Protein AF-M1B6L4-F1 (afdb_monomer_lite)

Organism: Solanum tuberosum (NCBI:txid4113)

pLDDT: mean 75.66, std 20.46, range [29.23, 96.0]

Foldseek 3Di:
DDDDDDDDDDDPDDDPPPPPDDPQPWDKQAFKKKKKWDWDDLVCLQVVLVQVCVVCVVVVNNVVPPDDSVNVCCQAPPCDDPPPLQGKIKIWIKMASDYDDQPPDPVPVHDHMDMDMDTDPDIDIDRCFVSQQDPPDRIGGPHMDIGYDPPPVPPVDPD

Sequence (159 aa):
MAPATEQPTPSETITTHASSESNNDNVIITGKIYTRVRLATKADLSHIYQLFYQIHEYHSYTHLYKATESSLANLLFKENPLPLFYGPSVLLLEVSPTPFNEPKNTTNEGFKPVLTTFDLKFPVVEGEVEEFRSKYDDAYIAGYALFYACFINDNPGFT

Radius of gyration: 21.47 Å; chains: 1; bounding box: 55×36×83 Å

InterPro domains:
  IPR051016 Diverse Substrate Acetyltransferase [PTHR10545] (35-151)

Structure (mmCIF, N/CA/C/O backbone):
data_AF-M1B6L4-F1
#
_entry.id   AF-M1B6L4-F1
#
loop_
_atom_site.group_PDB
_atom_site.id
_atom_site.type_symbol
_atom_site.label_atom_id
_atom_site.label_alt_id
_atom_site.label_comp_id
_atom_site.label_asym_id
_atom_site.label_entity_id
_atom_site.label_seq_id
_atom_site.pdbx_PDB_ins_code
_atom_site.Cartn_x
_atom_site.Cartn_y
_atom_site.Cartn_z
_atom_site.occupancy
_atom_site.B_iso_or_equiv
_atom_site.auth_seq_id
_atom_site.auth_comp_id
_atom_site.auth_asym_id
_atom_site.auth_atom_id
_atom_site.pdbx_PDB_model_num
ATOM 1 N N . MET A 1 1 ? -32.486 -22.844 47.705 1.00 45.72 1 MET A N 1
ATOM 2 C CA . MET A 1 1 ? -32.554 -22.425 46.289 1.00 45.72 1 MET A CA 1
ATOM 3 C C . MET A 1 1 ? -31.773 -21.130 46.176 1.00 45.72 1 MET A C 1
ATOM 5 O O . MET A 1 1 ? -32.158 -20.161 46.812 1.00 45.72 1 MET A O 1
ATOM 9 N N . ALA A 1 2 ? -30.611 -21.175 45.525 1.00 41.34 2 ALA A N 1
ATOM 10 C CA . ALA A 1 2 ? -29.704 -20.036 45.391 1.00 41.34 2 ALA A CA 1
ATOM 11 C C . ALA A 1 2 ? -30.216 -19.044 44.324 1.00 41.34 2 ALA A C 1
ATOM 13 O O . ALA A 1 2 ? -30.873 -19.492 43.381 1.00 41.34 2 ALA A O 1
ATOM 14 N N . PRO A 1 3 ? -29.931 -17.735 44.443 1.00 39.41 3 PRO A N 1
ATOM 15 C CA . PRO A 1 3 ? -30.223 -16.774 43.389 1.00 39.41 3 PRO A CA 1
ATOM 16 C C . PRO A 1 3 ? -29.196 -16.889 42.254 1.00 39.41 3 PRO A C 1
ATOM 18 O O . PRO A 1 3 ? -28.008 -17.101 42.497 1.00 39.41 3 PRO A O 1
ATOM 21 N N . ALA A 1 4 ? -29.673 -16.763 41.016 1.00 40.78 4 ALA A N 1
ATOM 22 C CA . ALA A 1 4 ? -28.844 -16.726 39.820 1.00 40.78 4 ALA A CA 1
ATOM 23 C C . ALA A 1 4 ? -28.038 -15.418 39.777 1.00 40.78 4 ALA A C 1
ATOM 25 O O . ALA A 1 4 ? -28.601 -14.329 39.857 1.00 40.78 4 ALA A O 1
ATOM 26 N N . THR A 1 5 ? -26.720 -15.534 39.655 1.00 38.00 5 THR A N 1
ATOM 27 C CA . THR A 1 5 ? -25.808 -14.431 39.343 1.00 38.00 5 THR A CA 1
ATOM 28 C C . THR A 1 5 ? -25.962 -14.036 37.876 1.00 38.00 5 THR A C 1
ATOM 30 O O . THR A 1 5 ? -25.620 -14.821 36.991 1.00 38.00 5 THR A O 1
ATOM 33 N N . GLU A 1 6 ? -26.464 -12.827 37.619 1.00 42.97 6 GLU A N 1
ATOM 34 C CA . GLU A 1 6 ? -26.360 -12.174 36.313 1.00 42.97 6 GLU A CA 1
ATOM 35 C C . GLU A 1 6 ? -24.883 -11.926 35.980 1.00 42.97 6 GLU A C 1
ATOM 37 O O . GLU A 1 6 ? -24.127 -11.353 36.766 1.00 42.97 6 GLU A O 1
ATOM 42 N N . GLN A 1 7 ? -24.469 -12.403 34.810 1.00 33.50 7 GLN A N 1
ATOM 43 C CA . GLN A 1 7 ? -23.130 -12.217 34.267 1.00 33.50 7 GLN A CA 1
ATOM 44 C C . GLN A 1 7 ? -23.048 -10.832 33.605 1.00 33.50 7 GLN A C 1
ATOM 46 O O . GLN A 1 7 ? -23.895 -10.530 32.762 1.00 33.50 7 GLN A O 1
ATOM 51 N N . PRO A 1 8 ? -22.058 -9.982 33.931 1.00 37.16 8 PRO A N 1
ATOM 52 C CA . PRO A 1 8 ? -21.917 -8.697 33.266 1.00 37.16 8 PRO A CA 1
ATOM 53 C C . PRO A 1 8 ? -21.405 -8.901 31.835 1.00 37.16 8 PRO A C 1
ATOM 55 O O . PRO A 1 8 ? -20.360 -9.513 31.608 1.00 37.16 8 PRO A O 1
ATOM 58 N N . THR A 1 9 ? -22.151 -8.380 30.864 1.00 34.97 9 THR A N 1
ATOM 59 C CA . THR A 1 9 ? -21.722 -8.236 29.469 1.00 34.97 9 THR A CA 1
ATOM 60 C C . THR A 1 9 ? -20.555 -7.243 29.409 1.00 34.97 9 THR A C 1
ATOM 62 O O . THR A 1 9 ? -20.716 -6.120 29.895 1.00 34.97 9 THR A O 1
ATOM 65 N N . PRO A 1 10 ? -19.390 -7.583 28.825 1.00 35.16 10 PRO A N 1
ATOM 66 C CA . PRO A 1 10 ? -18.332 -6.605 28.627 1.00 35.16 10 PRO A CA 1
ATOM 67 C C . PRO A 1 10 ? -18.776 -5.611 27.554 1.00 35.16 10 PRO A C 1
ATOM 69 O O . PRO A 1 10 ? -18.991 -5.971 26.399 1.00 35.16 10 PRO A O 1
ATOM 72 N N . SER A 1 11 ? -18.946 -4.356 27.956 1.00 35.09 11 SER A N 1
ATOM 73 C CA . SER A 1 11 ? -19.068 -3.228 27.041 1.00 35.09 11 SER A CA 1
ATOM 74 C C . SER A 1 11 ? -17.654 -2.888 26.564 1.00 35.09 11 SER A C 1
ATOM 76 O O . SER A 1 11 ? -16.846 -2.400 27.353 1.00 35.09 11 SER A O 1
ATOM 78 N N . GLU A 1 12 ? -17.320 -3.193 25.309 1.00 39.66 12 GLU A N 1
ATOM 79 C CA . GLU A 1 12 ? -16.027 -2.826 24.717 1.00 39.66 12 GLU A CA 1
ATOM 80 C C . GLU A 1 12 ? -16.011 -1.322 24.413 1.00 39.66 12 GLU A C 1
ATOM 82 O O . GLU A 1 12 ? -16.377 -0.859 23.334 1.00 39.66 12 GLU A O 1
ATOM 87 N N . THR A 1 13 ? -15.623 -0.539 25.416 1.00 29.23 13 THR A N 1
ATOM 88 C CA . THR A 1 13 ? -15.246 0.863 25.246 1.00 29.23 13 THR A CA 1
ATOM 89 C C . THR A 1 13 ? -13.863 0.908 24.600 1.00 29.23 13 THR A C 1
ATOM 91 O O . THR A 1 13 ? -12.889 0.431 25.180 1.00 29.23 13 THR A O 1
ATOM 94 N N . ILE A 1 14 ? -13.775 1.478 23.397 1.00 43.56 14 ILE A N 1
ATOM 95 C CA . ILE A 1 14 ? -12.506 1.782 22.726 1.00 43.56 14 ILE A CA 1
ATOM 96 C C . ILE A 1 14 ? -11.818 2.887 23.529 1.00 43.56 14 ILE A C 1
ATOM 98 O O . ILE A 1 14 ? -12.318 4.013 23.578 1.00 43.56 14 ILE A O 1
ATOM 102 N N . THR A 1 15 ? -10.677 2.579 24.144 1.00 36.47 15 THR A N 1
ATOM 103 C CA . THR A 1 15 ? -9.856 3.587 24.816 1.00 36.47 15 THR A CA 1
ATOM 104 C C . THR A 1 15 ? -8.584 3.829 24.022 1.00 36.47 15 THR A C 1
ATOM 106 O O . THR A 1 15 ? -7.649 3.033 24.065 1.00 36.47 15 THR A O 1
ATOM 109 N N . THR A 1 16 ? -8.525 4.963 23.325 1.00 40.25 16 THR A N 1
ATOM 110 C CA . THR A 1 16 ? -7.262 5.533 22.851 1.00 40.25 16 THR A CA 1
ATOM 111 C C . THR A 1 16 ? -6.524 6.089 24.066 1.00 40.25 16 THR A C 1
ATOM 113 O O . THR A 1 16 ? -6.715 7.241 24.451 1.00 40.25 16 THR A O 1
ATOM 116 N N . HIS A 1 17 ? -5.706 5.268 24.724 1.00 38.03 17 HIS A N 1
ATOM 117 C CA . HIS A 1 17 ? -4.750 5.780 25.699 1.00 38.03 17 HIS A CA 1
ATOM 118 C C . HIS A 1 17 ? -3.553 6.356 24.942 1.00 38.03 17 HIS A C 1
ATOM 120 O O . HIS A 1 17 ? -2.547 5.685 24.746 1.00 38.03 17 HIS A O 1
ATOM 126 N N . ALA A 1 18 ? -3.652 7.624 24.543 1.00 41.97 18 ALA A N 1
ATOM 127 C CA . ALA A 1 18 ? -2.462 8.447 24.362 1.00 41.97 18 ALA A CA 1
ATOM 128 C C . ALA A 1 18 ? -1.920 8.771 25.765 1.00 41.97 18 ALA A C 1
ATOM 130 O O . ALA A 1 18 ? -2.153 9.84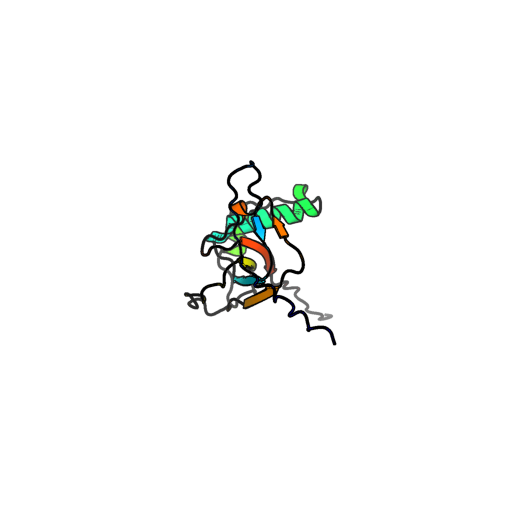5 26.316 1.00 41.97 18 ALA A O 1
ATOM 131 N N . SER A 1 19 ? -1.304 7.782 26.414 1.00 32.56 19 SER A N 1
ATOM 132 C CA . SER A 1 19 ? -0.597 7.984 27.674 1.00 32.56 19 SER A CA 1
ATOM 133 C C . SER A 1 19 ? 0.723 8.679 27.370 1.00 32.56 19 SER A C 1
ATOM 135 O O . SER A 1 19 ? 1.699 8.049 26.972 1.00 32.56 19 SER A O 1
ATOM 137 N N . SER A 1 20 ? 0.730 9.995 27.556 1.00 40.94 20 SER A N 1
ATOM 138 C CA . SER A 1 20 ? 1.936 10.804 27.661 1.00 40.94 20 SER A CA 1
ATOM 139 C C . SER A 1 20 ? 2.715 10.368 28.903 1.00 40.94 20 SER A C 1
ATOM 141 O O . SER A 1 20 ? 2.404 10.848 29.986 1.00 40.94 20 SER A O 1
ATOM 143 N N . GLU A 1 21 ? 3.638 9.413 28.757 1.00 38.97 21 GLU A N 1
ATOM 144 C CA . GLU A 1 21 ? 4.828 9.191 29.606 1.00 38.97 21 GLU A CA 1
ATOM 145 C C . GLU A 1 21 ? 5.506 7.850 29.248 1.00 38.97 21 GLU A C 1
ATOM 147 O O . GLU A 1 21 ? 5.367 6.841 29.930 1.00 38.97 21 GLU A O 1
ATOM 152 N N . SER A 1 22 ? 6.225 7.823 28.124 1.00 36.62 22 SER A N 1
ATOM 153 C CA . SER A 1 22 ? 7.494 7.103 27.882 1.00 36.62 22 SER A CA 1
ATOM 154 C C . SER A 1 22 ? 7.805 7.199 26.383 1.00 36.62 22 SER A C 1
ATOM 156 O O . SER A 1 22 ? 6.894 7.132 25.571 1.00 36.62 22 SER A O 1
ATOM 158 N N . ASN A 1 23 ? 9.070 7.415 26.013 1.00 39.81 23 ASN A N 1
ATOM 159 C CA . ASN A 1 23 ? 9.534 7.739 24.650 1.00 39.81 23 ASN A CA 1
ATOM 160 C C . ASN A 1 23 ? 9.425 6.586 23.622 1.00 39.81 23 ASN A C 1
ATOM 162 O O . ASN A 1 23 ? 10.336 6.398 22.824 1.00 39.81 23 ASN A O 1
ATOM 166 N N . ASN A 1 24 ? 8.344 5.811 23.638 1.00 46.59 24 ASN A N 1
ATOM 167 C CA . ASN A 1 24 ? 8.034 4.809 22.627 1.00 46.59 24 ASN A CA 1
ATOM 168 C C . ASN A 1 24 ? 6.590 5.052 22.174 1.00 46.59 24 ASN A C 1
ATOM 170 O O . ASN A 1 24 ? 5.660 4.543 22.803 1.00 46.59 24 ASN A O 1
ATOM 174 N N . ASP A 1 25 ? 6.409 5.844 21.113 1.00 58.44 25 ASP A N 1
ATOM 175 C CA . ASP A 1 25 ? 5.113 6.148 20.483 1.00 58.44 25 ASP A CA 1
ATOM 176 C C . ASP A 1 25 ? 4.562 4.921 19.733 1.00 58.44 25 ASP A C 1
ATOM 178 O O . ASP A 1 25 ? 4.278 4.946 18.538 1.00 58.44 25 ASP A O 1
ATOM 182 N N . ASN A 1 26 ? 4.440 3.800 20.438 1.00 64.06 26 ASN A N 1
ATOM 183 C CA . ASN A 1 26 ? 3.884 2.582 19.886 1.00 64.06 26 ASN A CA 1
ATOM 184 C C . ASN A 1 26 ? 2.369 2.754 19.783 1.00 64.06 26 ASN A C 1
ATOM 186 O O . ASN A 1 26 ? 1.675 2.853 20.800 1.00 64.06 26 ASN A O 1
ATOM 190 N N . VAL A 1 27 ? 1.837 2.736 18.564 1.00 68.75 27 VAL A N 1
ATOM 191 C CA . VAL A 1 27 ? 0.387 2.684 18.371 1.00 68.75 27 VAL A CA 1
ATOM 192 C C . VAL A 1 27 ? -0.059 1.241 18.538 1.00 68.75 27 VAL A C 1
ATOM 194 O O . VAL A 1 27 ? 0.414 0.327 17.861 1.00 68.75 27 VAL A O 1
ATOM 197 N N . ILE A 1 28 ? -0.984 1.043 19.475 1.00 72.12 28 ILE A N 1
ATOM 198 C CA . ILE A 1 28 ? -1.598 -0.252 19.739 1.00 72.12 28 ILE A CA 1
ATOM 199 C C . ILE A 1 28 ? -2.974 -0.266 19.081 1.00 72.12 28 ILE A C 1
ATOM 201 O O . ILE A 1 28 ? -3.896 0.418 19.527 1.00 72.12 28 ILE A O 1
ATOM 205 N N . ILE A 1 29 ? -3.127 -1.078 18.038 1.00 73.00 29 ILE A N 1
ATOM 206 C CA . ILE A 1 29 ? -4.408 -1.277 17.358 1.00 73.00 29 ILE A CA 1
ATOM 207 C C . ILE A 1 29 ? -5.068 -2.533 17.933 1.00 73.00 29 ILE A C 1
ATOM 209 O O . ILE A 1 29 ? -4.498 -3.625 17.892 1.00 73.00 29 ILE A O 1
ATOM 213 N N . THR A 1 30 ? -6.268 -2.383 18.496 1.00 78.69 30 THR A N 1
ATOM 214 C CA . THR A 1 30 ? -7.027 -3.465 19.148 1.00 78.69 30 THR A CA 1
ATOM 215 C C . THR A 1 30 ? -8.470 -3.513 18.673 1.00 78.69 30 THR A C 1
ATOM 217 O O . THR A 1 30 ? -9.025 -2.515 18.220 1.00 78.69 30 THR A O 1
ATOM 220 N N . GLY A 1 31 ? -9.085 -4.690 18.806 1.00 85.69 31 GLY A N 1
ATOM 221 C CA . GLY A 1 31 ? -10.500 -4.885 18.521 1.00 85.69 31 GLY A CA 1
ATOM 222 C C . GLY A 1 31 ? -10.816 -4.744 17.035 1.00 85.69 31 GLY A C 1
ATOM 223 O O . GLY A 1 31 ? -10.176 -5.365 16.187 1.00 85.69 31 GLY A O 1
ATOM 224 N N . LYS A 1 32 ? -11.836 -3.949 16.723 1.00 90.50 32 LYS A N 1
ATOM 225 C CA . LYS A 1 32 ? -12.331 -3.770 15.361 1.00 90.50 32 LYS A CA 1
ATOM 226 C C . LYS A 1 32 ? -11.450 -2.807 14.569 1.00 90.50 32 LYS A C 1
ATOM 228 O O . LYS A 1 32 ? -11.324 -1.643 14.934 1.00 90.50 32 LYS A O 1
ATOM 233 N N . ILE A 1 33 ? -10.917 -3.276 13.445 1.00 91.62 33 ILE A N 1
ATOM 234 C CA . ILE A 1 33 ? -10.135 -2.474 12.504 1.00 91.62 33 ILE A CA 1
ATOM 235 C C . ILE A 1 33 ? -10.875 -2.327 11.178 1.00 91.62 33 ILE A C 1
ATOM 237 O O . ILE A 1 33 ? -11.469 -3.276 10.654 1.00 91.62 33 ILE A O 1
ATOM 241 N N . TYR A 1 34 ? -10.823 -1.125 10.620 1.00 92.06 34 TYR A N 1
ATOM 242 C CA . TYR A 1 34 ? -11.369 -0.820 9.307 1.00 92.06 34 TYR A CA 1
ATOM 243 C C . TYR A 1 34 ? -10.236 -0.847 8.300 1.00 92.06 34 TYR A C 1
ATOM 245 O O . TYR A 1 34 ? -9.171 -0.283 8.546 1.00 92.06 34 TYR A O 1
ATOM 253 N N . THR A 1 35 ? -10.458 -1.489 7.159 1.00 92.75 35 THR A N 1
ATOM 254 C CA . THR A 1 35 ? -9.461 -1.584 6.097 1.00 92.75 35 THR A CA 1
ATOM 255 C C . THR A 1 35 ? -10.001 -1.041 4.787 1.00 92.75 35 THR A C 1
ATOM 257 O O . THR A 1 35 ? -11.190 -1.159 4.474 1.00 92.75 35 THR A O 1
ATOM 260 N N . ARG A 1 36 ? -9.106 -0.429 4.014 1.00 93.00 36 ARG A N 1
ATOM 261 C CA . ARG A 1 36 ? -9.386 0.074 2.675 1.00 93.00 36 ARG A CA 1
ATOM 262 C C . ARG A 1 36 ? -8.270 -0.355 1.742 1.00 93.00 36 ARG A C 1
ATOM 264 O O . ARG A 1 36 ? -7.119 0.014 1.938 1.00 93.00 36 ARG A O 1
ATOM 271 N N . VAL A 1 37 ? -8.626 -1.089 0.695 1.00 93.12 37 VAL A N 1
ATOM 272 C CA . VAL A 1 37 ? -7.746 -1.306 -0.453 1.00 93.12 37 VAL A CA 1
ATOM 273 C C . VAL A 1 37 ? -8.072 -0.252 -1.497 1.00 93.12 37 VAL A C 1
ATOM 275 O O . VAL A 1 37 ? -9.200 -0.197 -1.994 1.00 93.12 37 VAL A O 1
ATOM 278 N N . ARG A 1 38 ? -7.099 0.595 -1.836 1.00 92.38 38 ARG A N 1
ATOM 279 C CA . ARG A 1 38 ? -7.260 1.651 -2.846 1.00 92.38 38 ARG A CA 1
ATOM 280 C C . ARG A 1 38 ? -6.089 1.699 -3.814 1.00 92.38 38 ARG A C 1
ATOM 282 O O . ARG A 1 38 ? -4.990 1.259 -3.494 1.00 92.38 38 ARG A O 1
ATOM 289 N N . LEU A 1 39 ? -6.325 2.285 -4.983 1.00 91.56 39 LEU A N 1
ATOM 290 C CA . LEU A 1 39 ? -5.256 2.600 -5.921 1.00 91.56 39 LEU A CA 1
ATOM 291 C C . LEU A 1 39 ? -4.334 3.674 -5.325 1.00 91.56 39 LEU A C 1
ATOM 293 O O . LEU A 1 39 ? -4.799 4.651 -4.724 1.00 91.56 39 LEU A O 1
ATOM 297 N N . ALA A 1 40 ? -3.030 3.476 -5.483 1.00 91.50 40 ALA A N 1
ATOM 298 C CA . ALA A 1 40 ? -2.021 4.445 -5.098 1.00 91.50 40 ALA A CA 1
ATOM 299 C C . ALA A 1 40 ? -2.105 5.721 -5.944 1.00 91.50 40 ALA A C 1
ATOM 301 O O . ALA A 1 40 ? -2.435 5.701 -7.131 1.00 91.50 40 ALA A O 1
ATOM 302 N N . THR A 1 41 ? -1.729 6.837 -5.335 1.00 89.81 41 THR A N 1
ATOM 303 C CA . THR A 1 41 ? -1.596 8.141 -5.981 1.00 89.81 41 THR A CA 1
ATOM 304 C C . THR A 1 41 ? -0.160 8.641 -5.858 1.00 89.81 41 THR A C 1
ATOM 306 O O . THR A 1 41 ? 0.628 8.128 -5.064 1.00 89.81 41 THR A O 1
ATOM 309 N N . LYS A 1 42 ? 0.185 9.714 -6.581 1.00 90.25 42 LYS A N 1
ATOM 310 C CA . LYS A 1 42 ? 1.503 10.361 -6.450 1.00 90.25 42 LYS A CA 1
ATOM 311 C C . LYS A 1 42 ? 1.820 10.801 -5.015 1.00 90.25 42 LYS A C 1
ATOM 313 O O . LYS A 1 42 ? 2.989 10.880 -4.656 1.00 90.25 42 LYS A O 1
ATOM 318 N N . ALA A 1 43 ? 0.803 11.085 -4.196 1.00 90.38 43 ALA A N 1
ATOM 319 C CA . ALA A 1 43 ? 0.997 11.500 -2.810 1.00 90.38 43 ALA A CA 1
ATOM 320 C C . ALA A 1 43 ? 1.562 10.378 -1.922 1.00 90.38 43 ALA A C 1
ATOM 322 O O . ALA A 1 43 ? 2.170 10.682 -0.894 1.00 90.38 43 ALA A O 1
ATOM 323 N N . ASP A 1 44 ? 1.399 9.121 -2.343 1.00 92.38 44 ASP A N 1
ATOM 324 C CA . ASP A 1 44 ? 1.817 7.919 -1.621 1.00 92.38 44 ASP A CA 1
ATOM 325 C C . ASP A 1 44 ? 3.251 7.476 -1.960 1.00 92.38 44 ASP A C 1
ATOM 327 O O . ASP A 1 44 ? 3.724 6.482 -1.419 1.00 92.38 44 ASP A O 1
ATOM 331 N N . LEU A 1 45 ? 3.952 8.188 -2.852 1.00 93.94 45 LEU A N 1
ATOM 332 C CA . LEU A 1 45 ? 5.257 7.773 -3.380 1.00 93.94 45 LEU A CA 1
ATOM 333 C C . LEU A 1 45 ? 6.288 7.451 -2.286 1.00 93.94 45 LEU A C 1
ATOM 335 O O . LEU A 1 45 ? 6.946 6.419 -2.380 1.00 93.94 45 LEU A O 1
ATOM 339 N N . SER A 1 46 ? 6.394 8.305 -1.262 1.00 94.19 46 SER A N 1
ATOM 340 C CA . SER A 1 46 ? 7.319 8.111 -0.132 1.00 94.19 46 SER A CA 1
ATOM 341 C C . SER A 1 46 ? 7.046 6.788 0.588 1.00 94.19 46 SER A C 1
ATOM 343 O O . SER A 1 46 ? 7.952 5.980 0.764 1.00 94.19 46 SER A O 1
ATOM 345 N N . HIS A 1 47 ? 5.777 6.521 0.910 1.00 93.94 47 HIS A N 1
ATOM 346 C CA . HIS A 1 47 ? 5.364 5.291 1.583 1.00 93.94 47 HIS A CA 1
ATOM 347 C C . HIS A 1 47 ? 5.640 4.052 0.724 1.00 93.94 47 HIS A C 1
ATOM 349 O O . HIS A 1 47 ? 6.152 3.052 1.214 1.00 93.94 47 HIS A O 1
ATOM 355 N N . ILE A 1 48 ? 5.347 4.108 -0.581 1.00 95.06 48 ILE A N 1
ATOM 356 C CA . ILE A 1 48 ? 5.618 2.986 -1.496 1.00 95.06 48 ILE A CA 1
ATOM 357 C C . ILE A 1 48 ? 7.123 2.717 -1.574 1.00 95.06 48 ILE A C 1
ATOM 359 O O . ILE A 1 48 ? 7.537 1.560 -1.572 1.00 95.06 48 ILE A O 1
ATOM 363 N N . TYR A 1 49 ? 7.942 3.769 -1.626 1.00 95.38 49 TYR A N 1
ATOM 364 C CA . TYR A 1 49 ? 9.395 3.645 -1.660 1.00 95.38 49 TYR A CA 1
ATOM 365 C C . TYR A 1 49 ? 9.948 2.974 -0.392 1.00 95.38 49 TYR A C 1
ATOM 367 O O . TYR A 1 49 ? 10.773 2.065 -0.505 1.00 95.38 49 TYR A O 1
ATOM 375 N N . GLN A 1 50 ? 9.452 3.357 0.789 1.00 93.81 50 GLN A N 1
ATOM 376 C CA . GLN A 1 50 ? 9.801 2.721 2.065 1.00 93.81 50 GLN A CA 1
ATOM 377 C C . GLN A 1 50 ? 9.358 1.254 2.113 1.00 93.81 50 GLN A C 1
ATOM 379 O O . GLN A 1 50 ? 10.177 0.385 2.401 1.00 93.81 50 GLN A O 1
ATOM 384 N N . LEU A 1 51 ? 8.109 0.945 1.743 1.00 93.62 51 LEU A N 1
ATOM 385 C CA . LEU A 1 51 ? 7.601 -0.435 1.727 1.00 93.62 51 LEU A CA 1
ATOM 386 C C . LEU A 1 51 ? 8.397 -1.336 0.770 1.00 93.62 51 LEU A C 1
ATOM 388 O O . LEU A 1 51 ? 8.674 -2.499 1.070 1.00 93.62 51 LEU A O 1
ATOM 392 N N . PHE A 1 52 ? 8.793 -0.803 -0.389 1.00 94.06 52 PHE A N 1
ATOM 393 C CA . PHE A 1 52 ? 9.646 -1.520 -1.334 1.00 94.06 52 PHE A CA 1
ATOM 394 C C . PHE A 1 52 ? 11.034 -1.772 -0.746 1.00 94.06 52 PHE A C 1
ATOM 396 O O . PHE A 1 52 ? 11.595 -2.844 -0.960 1.00 94.06 52 PHE A O 1
ATOM 403 N N . TYR A 1 53 ? 11.600 -0.822 -0.005 1.00 93.81 53 TYR A N 1
ATOM 404 C CA . TYR A 1 53 ? 12.871 -1.037 0.678 1.00 93.81 53 TYR A CA 1
ATOM 405 C C . TYR A 1 53 ? 12.744 -2.108 1.774 1.00 93.81 53 TYR A C 1
ATOM 407 O O . TYR A 1 53 ? 13.531 -3.055 1.778 1.00 93.81 53 TYR A O 1
ATOM 415 N N . GLN A 1 54 ? 11.711 -2.029 2.621 1.00 91.94 54 GLN A N 1
ATOM 416 C CA . GLN A 1 54 ? 11.464 -2.977 3.715 1.00 91.94 54 GLN A CA 1
ATOM 417 C C . GLN A 1 54 ? 11.353 -4.429 3.225 1.00 91.94 54 GLN A C 1
ATOM 419 O O . GLN A 1 54 ? 11.929 -5.326 3.838 1.00 91.94 54 GLN A O 1
ATOM 424 N N . ILE A 1 55 ? 10.695 -4.696 2.085 1.00 91.88 55 ILE A N 1
ATOM 425 C CA . ILE A 1 55 ? 10.633 -6.069 1.549 1.00 91.88 55 ILE A CA 1
ATOM 426 C C . ILE A 1 55 ? 12.003 -6.569 1.057 1.00 91.88 55 ILE A C 1
ATOM 428 O O . ILE A 1 55 ? 12.325 -7.748 1.202 1.00 91.88 55 ILE A O 1
ATOM 432 N N . HIS A 1 56 ? 12.847 -5.687 0.512 1.00 93.50 56 HIS A N 1
ATOM 433 C CA . HIS A 1 56 ? 14.209 -6.058 0.115 1.00 93.50 56 HIS A CA 1
ATOM 434 C C . HIS A 1 56 ? 15.105 -6.273 1.333 1.00 93.50 56 HIS A C 1
ATOM 436 O O . HIS A 1 56 ? 15.935 -7.178 1.314 1.00 93.50 56 HIS A O 1
ATOM 442 N N . GLU A 1 57 ? 14.936 -5.482 2.390 1.00 94.56 57 GLU A N 1
ATOM 443 C CA . GLU A 1 57 ? 15.608 -5.689 3.671 1.00 94.56 57 GLU A CA 1
ATOM 444 C C . GLU A 1 57 ? 15.222 -7.023 4.303 1.00 94.56 57 GLU A C 1
ATOM 446 O O . GLU A 1 57 ? 16.106 -7.825 4.607 1.00 94.56 57 GLU A O 1
ATOM 451 N N . TYR A 1 58 ? 13.924 -7.320 4.375 1.00 93.31 58 TYR A N 1
ATOM 452 C CA . TYR A 1 58 ? 13.408 -8.593 4.874 1.00 93.31 58 TYR A CA 1
ATOM 453 C C . TYR A 1 58 ? 14.029 -9.803 4.156 1.00 93.31 58 TYR A C 1
ATOM 455 O O . TYR A 1 58 ? 14.407 -10.788 4.789 1.00 93.31 58 TYR A O 1
ATOM 463 N N . HIS A 1 59 ? 14.206 -9.716 2.835 1.00 94.25 59 HIS A N 1
ATOM 464 C CA . HIS A 1 59 ? 14.835 -10.770 2.035 1.00 94.25 59 HIS A CA 1
ATOM 465 C C . HIS A 1 59 ? 16.371 -10.675 1.937 1.00 94.25 59 HIS A C 1
ATOM 467 O O . HIS A 1 59 ? 16.982 -11.474 1.229 1.00 94.25 59 HIS A O 1
ATOM 473 N N . SER A 1 60 ? 17.022 -9.735 2.635 1.00 95.19 60 SER A N 1
ATOM 474 C CA . SER A 1 60 ? 18.475 -9.477 2.552 1.00 95.19 60 SER A CA 1
ATOM 475 C C . SER A 1 60 ? 18.983 -9.136 1.135 1.00 95.19 60 SER A C 1
ATOM 477 O O . SER A 1 60 ? 20.137 -9.385 0.776 1.00 95.19 60 SER A O 1
ATOM 479 N N . TYR A 1 61 ? 18.130 -8.522 0.316 1.00 96.00 61 TYR A N 1
ATOM 480 C CA . TYR A 1 61 ? 18.385 -8.125 -1.073 1.00 96.00 61 TYR A CA 1
ATOM 481 C C . TYR A 1 61 ? 18.580 -6.614 -1.259 1.00 96.00 61 TYR A C 1
ATOM 483 O O . TYR A 1 61 ? 18.539 -6.120 -2.384 1.00 96.00 61 TYR A O 1
ATOM 491 N N . THR A 1 62 ? 18.852 -5.862 -0.190 1.00 95.06 62 THR A N 1
ATOM 492 C CA . THR A 1 62 ? 19.105 -4.406 -0.257 1.00 95.06 62 THR A CA 1
ATOM 493 C C . THR A 1 62 ? 20.248 -4.039 -1.203 1.00 95.06 62 THR A C 1
ATOM 495 O O . THR A 1 62 ? 20.182 -3.027 -1.889 1.00 95.06 62 THR A O 1
ATOM 498 N N . HIS A 1 63 ? 21.257 -4.902 -1.342 1.00 93.75 63 HIS A N 1
ATOM 499 C CA . HIS A 1 63 ? 22.355 -4.734 -2.300 1.00 93.75 63 HIS A CA 1
ATOM 500 C C . HIS A 1 63 ? 21.907 -4.745 -3.779 1.00 93.75 63 HIS A C 1
ATOM 502 O O . HIS A 1 63 ? 22.633 -4.265 -4.651 1.00 93.75 63 HIS A O 1
ATOM 508 N N . LEU A 1 64 ? 20.718 -5.281 -4.074 1.00 93.88 64 LEU A N 1
ATOM 509 C CA . LEU A 1 64 ? 20.087 -5.248 -5.397 1.00 93.88 64 LEU A CA 1
ATOM 510 C C . LEU A 1 64 ? 19.111 -4.073 -5.553 1.00 93.88 64 LEU A C 1
ATOM 512 O O . LEU A 1 64 ? 18.704 -3.767 -6.677 1.00 93.88 64 LEU A O 1
ATOM 516 N N . TYR A 1 65 ? 18.754 -3.396 -4.459 1.00 92.88 65 TYR A N 1
ATOM 517 C CA . TYR A 1 65 ? 17.812 -2.286 -4.471 1.00 92.88 65 TYR A CA 1
ATOM 518 C C . TYR A 1 65 ? 18.473 -1.020 -5.030 1.00 92.88 65 TYR A C 1
ATOM 520 O O . TYR A 1 65 ? 19.227 -0.325 -4.356 1.00 92.88 65 TYR A O 1
ATOM 528 N N . LYS A 1 66 ? 18.199 -0.732 -6.306 1.00 93.62 66 LYS A N 1
ATOM 529 C CA . LYS A 1 66 ? 18.728 0.438 -7.037 1.00 93.62 66 LYS A CA 1
ATOM 530 C C . LYS A 1 66 ? 17.659 1.479 -7.366 1.00 93.62 66 LYS A C 1
ATOM 532 O O . LYS A 1 66 ? 17.947 2.452 -8.065 1.00 93.62 66 LYS A O 1
ATOM 537 N N . ALA A 1 67 ? 16.420 1.246 -6.939 1.00 92.62 67 ALA A N 1
ATOM 538 C CA . ALA A 1 67 ? 15.331 2.175 -7.189 1.00 92.62 67 ALA A CA 1
ATOM 539 C C . ALA A 1 67 ? 15.574 3.480 -6.420 1.00 92.62 67 ALA A C 1
ATOM 541 O O . ALA A 1 67 ? 16.063 3.473 -5.297 1.00 92.62 67 ALA A O 1
ATOM 542 N N . THR A 1 68 ? 15.206 4.600 -7.033 1.00 95.75 68 THR A N 1
ATOM 543 C CA . THR A 1 68 ? 15.069 5.901 -6.373 1.00 95.75 68 THR A CA 1
ATOM 544 C C . THR A 1 68 ? 13.596 6.294 -6.384 1.00 95.75 68 THR A C 1
ATOM 546 O O . THR A 1 68 ? 12.830 5.796 -7.215 1.00 95.75 68 THR A O 1
ATOM 549 N N . GLU A 1 69 ? 13.186 7.235 -5.536 1.00 94.19 69 GLU A N 1
ATOM 550 C CA . GLU A 1 69 ? 11.821 7.775 -5.605 1.00 94.19 69 GLU A CA 1
ATOM 551 C C . GLU A 1 69 ? 11.477 8.296 -7.006 1.00 94.19 69 GLU A C 1
ATOM 553 O O . GLU A 1 69 ? 10.386 8.050 -7.509 1.00 94.19 69 GLU A O 1
ATOM 558 N N . SER A 1 70 ? 12.426 8.945 -7.690 1.00 95.38 70 SER A N 1
ATOM 559 C CA . SER A 1 70 ? 12.225 9.441 -9.057 1.00 95.38 70 SER A CA 1
ATOM 560 C C . SER A 1 70 ? 12.024 8.307 -10.066 1.00 95.38 70 SER A C 1
ATOM 562 O O . SER A 1 70 ? 11.129 8.377 -10.913 1.00 95.38 70 SER A O 1
ATOM 564 N N . SER A 1 71 ? 12.814 7.229 -9.984 1.00 94.19 71 SER A N 1
ATOM 565 C CA . SER A 1 71 ? 12.629 6.080 -10.881 1.00 94.19 71 SER A CA 1
ATOM 566 C C . SER A 1 71 ? 11.299 5.376 -10.617 1.00 94.19 71 SER A C 1
ATOM 568 O O . SER A 1 71 ? 10.631 4.963 -11.560 1.00 94.19 71 SER A O 1
ATOM 570 N N . LEU A 1 72 ? 10.890 5.284 -9.349 1.00 93.00 72 LEU A N 1
ATOM 571 C CA . LEU A 1 72 ? 9.625 4.678 -8.944 1.00 93.00 72 LEU A CA 1
ATOM 572 C C . LEU A 1 72 ? 8.422 5.537 -9.359 1.00 93.00 72 LEU A C 1
ATOM 574 O O . LEU A 1 72 ? 7.442 5.014 -9.883 1.00 93.00 72 LEU A O 1
ATOM 578 N N . ALA A 1 73 ? 8.518 6.860 -9.219 1.00 93.81 73 ALA A N 1
ATOM 579 C CA . ALA A 1 73 ? 7.494 7.790 -9.681 1.00 93.81 73 ALA A CA 1
ATOM 580 C C . ALA A 1 73 ? 7.296 7.704 -11.195 1.00 93.81 73 ALA A C 1
ATOM 582 O O . ALA A 1 73 ? 6.163 7.685 -11.678 1.00 93.81 73 ALA A O 1
ATOM 583 N N . ASN A 1 74 ? 8.403 7.624 -11.939 1.00 91.94 74 ASN A N 1
ATOM 584 C CA . ASN A 1 74 ? 8.366 7.414 -13.378 1.00 91.94 74 ASN A CA 1
ATOM 585 C C . ASN A 1 74 ? 7.756 6.054 -13.737 1.00 91.94 74 ASN A C 1
ATOM 587 O O . ASN A 1 74 ? 6.993 5.983 -14.689 1.00 91.94 74 ASN A O 1
ATOM 591 N N . LEU A 1 75 ? 8.048 4.992 -12.986 1.00 90.38 75 LEU A N 1
ATOM 592 C CA . LEU A 1 75 ? 7.483 3.667 -13.239 1.00 90.38 75 LEU A CA 1
ATOM 593 C C . LEU A 1 75 ? 5.963 3.620 -13.011 1.00 90.38 75 LEU A C 1
ATOM 595 O O . LEU A 1 75 ? 5.246 3.044 -13.822 1.00 90.38 75 LEU A O 1
ATOM 599 N N . LEU A 1 76 ? 5.484 4.197 -11.906 1.00 89.50 76 LEU A N 1
ATOM 600 C CA . LEU A 1 76 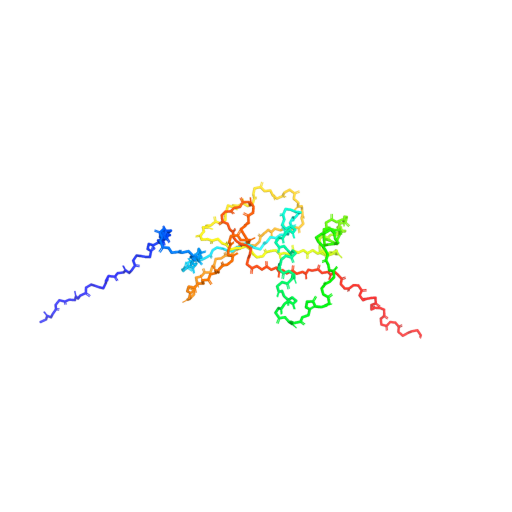? 4.095 4.049 -11.454 1.00 89.50 76 LEU A CA 1
ATOM 601 C C . LEU A 1 76 ? 3.143 5.117 -12.008 1.00 89.50 76 LEU A C 1
ATOM 603 O O . LEU A 1 76 ? 1.946 4.868 -12.143 1.00 89.50 76 LEU A O 1
ATOM 607 N N . PHE A 1 77 ? 3.649 6.325 -12.287 1.00 88.38 77 PHE A N 1
ATOM 608 C CA . PHE A 1 77 ? 2.804 7.496 -12.548 1.00 88.38 77 PHE A CA 1
ATOM 609 C C . PHE A 1 77 ? 3.128 8.254 -13.840 1.00 88.38 77 PHE A C 1
ATOM 611 O O . PHE A 1 77 ? 2.472 9.265 -14.120 1.00 88.38 77 PHE A O 1
ATOM 618 N N . LYS A 1 78 ? 4.120 7.815 -14.625 1.00 84.62 78 LYS A N 1
ATOM 619 C CA . LYS A 1 78 ? 4.311 8.311 -15.993 1.00 84.62 78 LYS A CA 1
ATOM 620 C C . LYS A 1 78 ? 3.373 7.533 -16.909 1.00 84.62 78 LYS A C 1
ATOM 622 O O . LYS A 1 78 ? 3.516 6.324 -16.999 1.00 84.62 78 LYS A O 1
ATOM 627 N N . GLU A 1 79 ? 2.431 8.236 -17.542 1.00 73.56 79 GLU A N 1
ATOM 628 C CA . GLU A 1 79 ? 1.552 7.732 -18.615 1.00 73.56 79 GLU A CA 1
ATOM 629 C C . GLU A 1 79 ? 1.199 6.238 -18.488 1.00 73.56 79 GLU A C 1
ATOM 631 O O . GLU A 1 79 ? 1.636 5.404 -19.277 1.00 73.56 79 GLU A O 1
ATOM 636 N N . ASN A 1 80 ? 0.433 5.892 -17.449 1.00 71.06 80 ASN A N 1
ATOM 637 C CA . ASN A 1 80 ? -0.014 4.517 -17.244 1.00 71.06 80 ASN A CA 1
ATOM 638 C C . ASN A 1 80 ? -1.100 4.196 -18.288 1.00 71.06 80 ASN A C 1
ATOM 640 O O . ASN A 1 80 ? -2.084 4.944 -18.364 1.00 71.06 80 ASN A O 1
ATOM 644 N N . PRO A 1 81 ? -0.929 3.154 -19.124 1.00 72.50 81 PRO A N 1
ATOM 645 C CA . PRO A 1 81 ? -1.898 2.830 -20.157 1.00 72.50 81 PRO A CA 1
ATOM 646 C C . PRO A 1 81 ? -3.264 2.536 -19.542 1.00 72.50 81 PRO A C 1
ATOM 648 O O . PRO A 1 81 ? -3.381 1.860 -18.521 1.00 72.50 81 PRO A O 1
ATOM 651 N N . LEU A 1 82 ? -4.308 3.026 -20.204 1.00 73.06 82 LEU A N 1
ATOM 652 C CA . LEU A 1 82 ? -5.654 2.519 -19.990 1.00 73.06 82 LEU A CA 1
ATOM 653 C C . LEU A 1 82 ? -5.834 1.249 -20.840 1.00 73.06 82 LEU A C 1
ATOM 655 O O . LEU A 1 82 ? -5.387 1.232 -21.990 1.00 73.06 82 LEU A O 1
ATOM 659 N N . PRO A 1 83 ? -6.494 0.202 -20.316 1.00 76.12 83 PRO A N 1
ATOM 660 C CA . PRO A 1 83 ? -7.215 0.161 -19.040 1.00 76.12 83 PRO A CA 1
ATOM 661 C C . PRO A 1 83 ? -6.289 -0.077 -17.829 1.00 76.12 83 PRO A C 1
ATOM 663 O O . PRO A 1 83 ? -5.161 -0.538 -17.979 1.00 76.12 83 PRO A O 1
ATOM 666 N N . LEU A 1 84 ? -6.770 0.245 -16.618 1.00 78.75 84 LEU A N 1
ATOM 667 C CA . LEU A 1 84 ? -5.988 0.091 -15.382 1.00 78.75 84 LEU A CA 1
ATOM 668 C C . LEU A 1 84 ? -5.363 -1.307 -15.257 1.00 78.75 84 LEU A C 1
ATOM 670 O O . LEU A 1 84 ? -5.935 -2.302 -15.701 1.00 78.75 84 LEU A O 1
ATOM 674 N N . PHE A 1 85 ? -4.208 -1.364 -14.589 1.00 83.19 85 PHE A N 1
ATOM 675 C CA . PHE A 1 85 ? -3.405 -2.572 -14.362 1.00 83.19 85 PHE A CA 1
ATOM 676 C C . PHE A 1 85 ? -2.711 -3.157 -15.606 1.00 83.19 85 PHE A C 1
ATOM 678 O O . PHE A 1 85 ? -2.030 -4.173 -15.484 1.00 83.19 85 PHE A O 1
ATOM 685 N N . TYR A 1 86 ? -2.800 -2.510 -16.776 1.00 82.56 86 TYR A N 1
ATOM 686 C CA . TYR A 1 86 ? -1.956 -2.855 -17.932 1.00 82.56 86 TYR A CA 1
ATOM 687 C C . TYR A 1 86 ? -0.518 -2.344 -17.780 1.00 82.56 86 TYR A C 1
ATOM 689 O O . TYR A 1 86 ? 0.413 -2.944 -18.311 1.00 82.56 86 TYR A O 1
ATOM 697 N N . GLY A 1 87 ? -0.322 -1.250 -17.043 1.00 84.88 87 GLY A N 1
ATOM 698 C CA . GLY A 1 87 ? 0.990 -0.784 -16.605 1.00 84.88 87 GLY A CA 1
ATOM 699 C C . GLY A 1 87 ? 1.242 -1.058 -15.119 1.00 84.88 87 GLY A C 1
ATOM 700 O O . GLY A 1 87 ? 0.321 -1.452 -14.388 1.00 84.88 87 GLY A O 1
ATOM 701 N N . PRO A 1 88 ? 2.480 -0.814 -14.648 1.00 89.25 88 PRO A N 1
ATOM 702 C CA . PRO A 1 88 ? 2.829 -0.876 -13.236 1.00 89.25 88 PRO A CA 1
ATOM 703 C C . PRO A 1 88 ? 1.852 -0.061 -12.387 1.00 89.25 88 PRO A C 1
ATOM 705 O O . PRO A 1 88 ? 1.687 1.140 -12.582 1.00 89.25 88 PRO A O 1
ATOM 708 N N . SER A 1 89 ? 1.172 -0.725 -11.462 1.00 90.31 89 SER A N 1
ATOM 709 C CA . SER A 1 89 ? 0.126 -0.130 -10.631 1.00 90.31 89 SER A CA 1
ATOM 710 C C . SER A 1 89 ? 0.232 -0.685 -9.219 1.00 90.31 89 SER A C 1
ATOM 712 O O . SER A 1 89 ? 0.531 -1.862 -9.039 1.00 90.31 89 SER A O 1
ATOM 714 N N . VAL A 1 90 ? -0.023 0.139 -8.207 1.00 93.12 90 VAL A N 1
ATOM 715 C CA . VAL A 1 90 ? 0.053 -0.286 -6.804 1.00 93.12 90 VAL A CA 1
ATOM 716 C C . VAL A 1 90 ? -1.309 -0.125 -6.148 1.00 93.12 90 VAL A C 1
ATOM 718 O O . VAL A 1 90 ? -1.913 0.945 -6.223 1.00 93.12 90 VAL A O 1
ATOM 721 N N . LEU A 1 91 ? -1.783 -1.184 -5.496 1.00 94.25 91 LEU A N 1
ATOM 722 C CA . LEU A 1 91 ? -2.856 -1.092 -4.515 1.00 94.25 91 LEU A CA 1
ATOM 723 C C . LEU A 1 91 ? -2.238 -0.969 -3.127 1.00 94.25 91 LEU A C 1
ATOM 725 O O . LEU A 1 91 ? -1.302 -1.696 -2.806 1.00 94.25 91 LEU A O 1
ATOM 729 N N . LEU A 1 92 ? -2.766 -0.064 -2.314 1.00 94.31 92 LEU A N 1
ATOM 730 C CA . LEU A 1 92 ? -2.359 0.128 -0.928 1.00 94.31 92 LEU A CA 1
ATOM 731 C C . LEU A 1 92 ? -3.413 -0.460 -0.004 1.00 94.31 92 LEU A C 1
ATOM 733 O O . LEU A 1 92 ? -4.608 -0.248 -0.224 1.00 94.31 92 LEU A O 1
ATOM 737 N N . LEU A 1 93 ? -2.953 -1.173 1.020 1.00 94.12 93 LEU A N 1
ATOM 738 C CA . LEU A 1 93 ? -3.759 -1.576 2.160 1.00 94.12 93 LEU A CA 1
ATOM 739 C C . LEU A 1 93 ? -3.639 -0.493 3.226 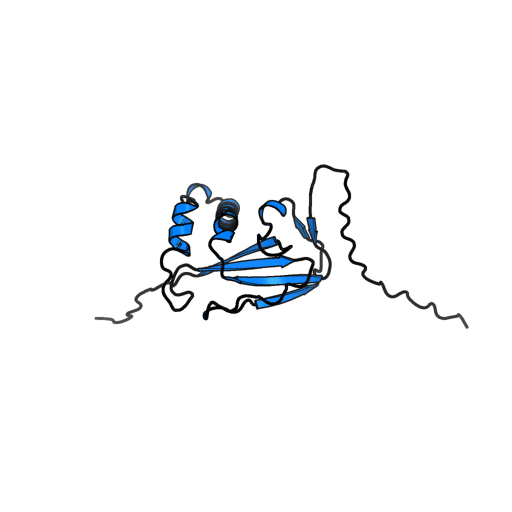1.00 94.12 93 LEU A C 1
ATOM 741 O O . LEU A 1 93 ? -2.587 -0.327 3.838 1.00 94.12 93 LEU A O 1
ATOM 745 N N . GLU A 1 94 ? -4.726 0.228 3.452 1.00 92.50 94 GLU A N 1
ATOM 746 C CA . GLU A 1 94 ? -4.847 1.156 4.567 1.00 92.50 94 GLU A CA 1
ATOM 747 C C . GLU A 1 94 ? -5.643 0.526 5.700 1.00 92.50 94 GLU A C 1
ATOM 749 O O . GLU A 1 94 ? -6.616 -0.198 5.467 1.00 92.50 94 GLU A O 1
ATOM 754 N N . VAL A 1 95 ? -5.249 0.853 6.923 1.00 90.69 95 VAL A N 1
ATOM 755 C CA . VAL A 1 95 ? -5.914 0.438 8.152 1.00 90.69 95 VAL A CA 1
ATOM 756 C C . VAL A 1 95 ? -6.247 1.658 9.001 1.00 90.69 95 VAL A C 1
ATOM 758 O O . VAL A 1 95 ? -5.460 2.596 9.076 1.00 90.69 95 VAL A O 1
ATOM 761 N N . SER A 1 96 ? -7.416 1.674 9.630 1.00 88.44 96 SER A N 1
ATOM 762 C CA . SER A 1 96 ? -7.835 2.760 10.517 1.00 88.44 96 SER A CA 1
ATOM 763 C C . SER A 1 96 ? -8.565 2.201 11.739 1.00 88.44 96 SER A C 1
ATOM 765 O O . SER A 1 96 ? -9.317 1.225 11.611 1.00 88.44 96 SER A O 1
ATOM 767 N N . PRO A 1 97 ? -8.394 2.822 12.922 1.00 86.31 97 PRO A N 1
ATOM 768 C CA . PRO A 1 97 ? -9.239 2.545 14.082 1.00 86.31 97 PRO A CA 1
ATOM 769 C C . PRO A 1 97 ? -10.681 3.046 13.893 1.00 86.31 97 PRO A C 1
ATOM 771 O O . PRO A 1 97 ? -11.573 2.663 14.649 1.00 86.31 97 PRO A O 1
ATOM 774 N N . THR A 1 98 ? -10.937 3.888 12.886 1.00 87.31 98 THR A N 1
ATOM 775 C CA . THR A 1 98 ? -12.259 4.461 12.604 1.00 87.31 98 THR A CA 1
ATOM 776 C C . THR A 1 98 ? -12.761 4.076 11.210 1.00 87.31 98 THR A C 1
ATOM 778 O O . THR A 1 98 ? -11.955 3.803 10.319 1.00 87.31 98 THR A O 1
ATOM 781 N N . PRO A 1 99 ? -14.088 4.026 10.982 1.00 89.25 99 PRO A N 1
ATOM 782 C CA . PRO A 1 99 ? -14.625 3.760 9.655 1.00 89.25 99 PRO A CA 1
ATOM 783 C C . PRO A 1 99 ? -14.127 4.779 8.629 1.00 89.25 99 PRO A C 1
ATOM 785 O O . PRO A 1 99 ? -14.166 5.985 8.867 1.00 89.25 99 PRO A O 1
ATOM 788 N N . PHE A 1 100 ? -13.725 4.299 7.453 1.00 87.25 100 PHE A N 1
ATOM 789 C CA . PHE A 1 100 ? -13.410 5.188 6.342 1.00 87.25 100 PHE A CA 1
ATOM 790 C C . PHE A 1 100 ? -14.660 5.935 5.884 1.00 87.25 100 PHE A C 1
ATOM 792 O O . PHE A 1 100 ? -15.731 5.347 5.719 1.00 87.25 100 PHE A O 1
ATOM 799 N N . ASN A 1 101 ? -14.490 7.222 5.593 1.00 81.56 101 ASN A N 1
ATOM 800 C CA . ASN A 1 101 ? -15.494 7.964 4.849 1.00 81.56 101 ASN A CA 1
ATOM 801 C C . ASN A 1 101 ? -15.655 7.341 3.459 1.00 81.56 101 ASN A C 1
ATOM 803 O O . ASN A 1 101 ? -14.673 6.902 2.846 1.00 81.56 101 ASN A O 1
ATOM 807 N N . GLU A 1 102 ? -16.882 7.332 2.938 1.00 65.12 102 GLU A N 1
ATOM 808 C CA . GLU A 1 102 ? -17.099 6.943 1.548 1.00 65.12 102 GLU A CA 1
ATOM 809 C C . GLU A 1 102 ? -16.197 7.785 0.631 1.00 65.12 102 GLU A C 1
ATOM 811 O O . GLU A 1 102 ? -16.052 8.997 0.845 1.00 65.12 102 GLU A O 1
ATOM 816 N N . PRO A 1 103 ? -15.541 7.166 -0.367 1.00 62.66 103 PRO A N 1
ATOM 817 C CA . PRO A 1 103 ? -14.585 7.868 -1.206 1.00 62.66 103 PRO A CA 1
ATOM 818 C C . PRO A 1 103 ? -15.283 9.020 -1.939 1.00 62.66 103 PRO A C 1
ATOM 820 O O . PRO A 1 103 ? -16.054 8.803 -2.869 1.00 62.66 103 PRO A O 1
ATOM 823 N N . LYS A 1 104 ? -14.971 10.262 -1.541 1.00 50.72 104 LYS A N 1
ATOM 824 C CA . LYS A 1 104 ? -15.553 11.503 -2.095 1.00 50.72 104 LYS A CA 1
ATOM 825 C C . LYS A 1 104 ? -15.197 11.759 -3.568 1.00 50.72 104 LYS A C 1
ATOM 827 O O . LYS A 1 104 ? -15.670 12.729 -4.146 1.00 50.72 104 LYS A O 1
ATOM 832 N N . ASN A 1 105 ? -14.361 10.917 -4.174 1.00 47.66 105 ASN A N 1
ATOM 833 C CA . ASN A 1 105 ? -13.905 11.049 -5.553 1.00 47.66 105 ASN A CA 1
ATOM 834 C C . ASN A 1 105 ? -13.913 9.686 -6.257 1.00 47.66 105 ASN A C 1
ATOM 836 O O . ASN A 1 105 ? -12.916 8.970 -6.284 1.00 47.66 105 ASN A O 1
ATOM 840 N N . THR A 1 106 ? -15.042 9.345 -6.873 1.00 47.81 106 THR A N 1
ATOM 841 C CA . THR A 1 106 ? -15.138 8.302 -7.909 1.00 47.81 106 THR A CA 1
ATOM 842 C C . THR A 1 106 ? -14.881 8.875 -9.308 1.00 47.81 106 THR A C 1
ATOM 844 O O . THR A 1 106 ? -15.373 8.344 -10.295 1.00 47.81 106 THR A O 1
ATOM 847 N N . THR A 1 107 ? -14.138 9.980 -9.416 1.00 49.97 107 THR A N 1
ATOM 848 C CA . THR A 1 107 ? -13.853 10.669 -10.688 1.00 49.97 107 THR A CA 1
ATOM 849 C C . THR A 1 107 ? -12.868 9.922 -11.593 1.00 49.97 107 THR A C 1
ATOM 851 O O . THR A 1 107 ? -12.649 10.354 -12.718 1.00 49.97 107 THR A O 1
ATOM 854 N N . ASN A 1 108 ? -12.309 8.789 -11.152 1.00 50.75 108 ASN A N 1
ATOM 855 C CA . ASN A 1 108 ? -11.472 7.918 -11.977 1.00 50.75 108 ASN A CA 1
ATOM 856 C C . ASN A 1 108 ? -12.231 6.622 -12.287 1.00 50.75 108 ASN A C 1
ATOM 858 O O . ASN A 1 108 ? -12.384 5.768 -11.416 1.00 50.75 108 ASN A O 1
ATOM 862 N N . GLU A 1 109 ? -12.683 6.469 -13.530 1.00 57.22 109 GLU A N 1
ATOM 863 C CA . GLU A 1 109 ? -13.551 5.390 -14.039 1.00 57.22 109 GLU A CA 1
ATOM 864 C C . GLU A 1 109 ? -12.963 3.954 -13.984 1.00 57.22 109 GLU A C 1
ATOM 866 O O . GLU A 1 109 ? -13.475 3.059 -14.649 1.00 57.22 109 GLU A O 1
ATOM 871 N N . GLY A 1 110 ? -11.899 3.677 -13.219 1.00 71.25 110 GLY A N 1
ATOM 872 C CA . GLY A 1 110 ? -11.144 2.422 -13.352 1.00 71.25 110 GLY A CA 1
ATOM 873 C C . GLY A 1 110 ? -11.126 1.463 -12.153 1.00 71.25 110 GLY A C 1
ATOM 874 O O . GLY A 1 110 ? -11.122 0.252 -12.363 1.00 71.25 110 GLY A O 1
ATOM 875 N N . PHE A 1 111 ? -11.071 1.942 -10.903 1.00 84.62 111 PHE A N 1
ATOM 876 C CA . PHE A 1 111 ? -10.979 1.065 -9.722 1.00 84.62 111 PHE A CA 1
ATOM 877 C C . PHE A 1 111 ? -11.753 1.642 -8.539 1.00 84.62 111 PHE A C 1
ATOM 879 O O . PHE A 1 111 ? -11.475 2.751 -8.079 1.00 84.62 111 PHE A O 1
ATOM 886 N N . LYS A 1 112 ? -12.705 0.866 -8.018 1.00 87.12 112 LYS A N 1
ATOM 887 C CA . LYS A 1 112 ? -13.462 1.217 -6.815 1.00 87.12 112 LYS A CA 1
ATOM 888 C C . LYS A 1 112 ? -12.726 0.684 -5.578 1.00 87.12 112 LYS A C 1
ATOM 890 O O . LYS A 1 112 ? -12.466 -0.518 -5.536 1.00 87.12 112 LYS A O 1
ATOM 895 N N . PRO A 1 113 ? -12.434 1.525 -4.567 1.00 90.31 113 PRO A N 1
ATOM 896 C CA . PRO A 1 113 ? -11.846 1.052 -3.322 1.00 90.31 113 PRO A CA 1
ATOM 897 C C . PRO A 1 113 ? -12.685 -0.050 -2.670 1.00 90.31 113 PRO A C 1
ATOM 899 O O . PRO A 1 113 ? -13.917 0.021 -2.657 1.00 90.31 113 PRO A O 1
ATOM 902 N N . VAL A 1 114 ? -12.009 -1.049 -2.108 1.00 91.75 114 VAL A N 1
ATOM 903 C CA . VAL A 1 114 ? -12.641 -2.153 -1.379 1.00 91.75 114 VAL A CA 1
ATOM 904 C C . VAL A 1 114 ? -12.512 -1.870 0.108 1.00 91.75 114 VAL A C 1
ATOM 906 O O . VAL A 1 114 ? -11.402 -1.712 0.610 1.00 91.75 114 VAL A O 1
ATOM 909 N N . LEU A 1 115 ? -13.645 -1.783 0.799 1.00 92.81 115 LEU A N 1
ATOM 910 C CA . LEU A 1 115 ? -13.696 -1.578 2.240 1.00 92.81 115 LEU A CA 1
ATOM 911 C C . LEU A 1 115 ? -14.007 -2.909 2.917 1.00 92.81 115 LEU A C 1
ATOM 913 O O . LEU A 1 115 ? -14.849 -3.676 2.448 1.00 92.81 115 LEU A O 1
ATOM 917 N N . THR A 1 116 ? -13.327 -3.201 4.015 1.00 92.56 116 THR A N 1
ATOM 918 C CA . THR A 1 116 ? -13.601 -4.378 4.843 1.00 92.56 116 THR A CA 1
ATOM 919 C C . THR A 1 116 ? -13.378 -4.025 6.308 1.00 92.56 116 THR A C 1
ATOM 921 O O . THR A 1 116 ? -12.795 -2.997 6.650 1.00 92.56 116 THR A O 1
ATOM 924 N N . THR A 1 117 ? -13.914 -4.849 7.195 1.00 93.00 117 THR A N 1
ATOM 925 C CA . THR A 1 117 ? -13.751 -4.707 8.635 1.00 93.00 117 THR A CA 1
ATOM 926 C C . THR A 1 117 ? -13.324 -6.048 9.193 1.00 93.00 117 THR A C 1
ATOM 928 O O . THR A 1 117 ? -13.869 -7.080 8.801 1.00 93.00 117 THR A O 1
ATOM 931 N N . PHE A 1 118 ? -12.352 -6.030 10.095 1.00 89.19 118 PHE A N 1
ATOM 932 C CA . PHE A 1 118 ? -11.860 -7.225 10.763 1.00 89.19 118 PHE A CA 1
ATOM 933 C C . PHE A 1 118 ? -11.887 -7.019 12.270 1.00 89.19 118 PHE A C 1
ATOM 935 O O . PHE A 1 118 ? -11.589 -5.932 12.756 1.00 89.19 118 PHE A O 1
ATOM 942 N N . ASP A 1 119 ? -12.199 -8.079 13.003 1.00 90.25 119 ASP A N 1
ATOM 943 C CA . ASP A 1 119 ? -11.999 -8.116 14.446 1.00 90.25 119 ASP A CA 1
ATOM 944 C C . ASP A 1 119 ? -10.629 -8.752 14.709 1.00 90.25 119 ASP A C 1
ATOM 946 O O . ASP A 1 119 ? -10.394 -9.933 14.423 1.00 90.25 119 ASP A O 1
ATOM 950 N N . LEU A 1 120 ? -9.688 -7.942 15.191 1.00 85.44 120 LEU A N 1
ATOM 951 C CA . LEU A 1 120 ? -8.344 -8.384 15.527 1.00 85.44 120 LEU A CA 1
ATOM 952 C C . LEU A 1 120 ? -8.405 -9.320 16.733 1.00 85.44 120 LEU A C 1
ATOM 954 O O . LEU A 1 120 ? -8.868 -8.952 17.810 1.00 85.44 120 LEU A O 1
ATOM 958 N N . LYS A 1 121 ? -7.880 -10.536 16.565 1.00 83.69 121 LYS A N 1
ATOM 959 C CA . LYS A 1 121 ? -7.781 -11.516 17.660 1.00 83.69 121 LYS A CA 1
ATOM 960 C C . LYS A 1 121 ? -6.703 -11.158 18.683 1.00 83.69 121 LYS A C 1
ATOM 962 O O . LYS A 1 121 ? -6.753 -11.645 19.807 1.00 83.69 121 LYS A O 1
ATOM 967 N N . PHE A 1 122 ? -5.731 -10.341 18.281 1.00 80.12 122 PHE A N 1
ATOM 968 C CA . PHE A 1 122 ? -4.601 -9.919 19.100 1.00 80.12 122 PHE A CA 1
ATOM 969 C C . PHE A 1 122 ? -4.282 -8.443 18.833 1.00 80.12 122 PHE A C 1
ATOM 971 O O . PHE A 1 122 ? -4.459 -8.000 17.695 1.00 80.12 122 PHE A O 1
ATOM 978 N N . PRO A 1 123 ? -3.813 -7.692 19.849 1.00 76.94 123 PRO A N 1
ATOM 979 C CA . PRO A 1 123 ? -3.300 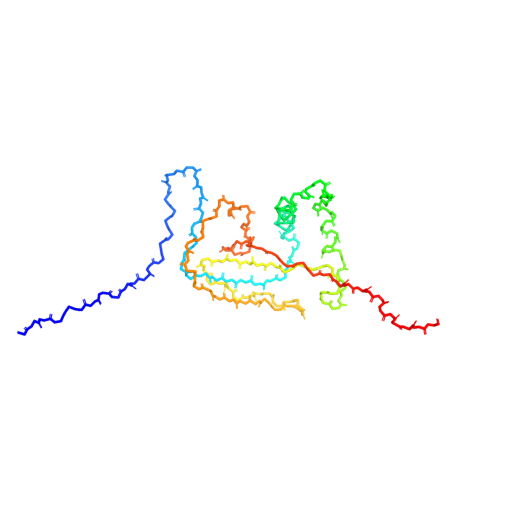-6.342 19.650 1.00 76.94 123 PRO A CA 1
ATOM 980 C C . PRO A 1 123 ? -2.140 -6.357 18.655 1.00 76.94 123 PRO A C 1
ATOM 982 O O . PRO A 1 123 ? -1.237 -7.189 18.768 1.00 76.94 123 PRO A O 1
ATOM 985 N N . VAL A 1 124 ? -2.146 -5.411 17.723 1.00 75.44 124 VAL A N 1
ATOM 986 C CA . VAL A 1 124 ? -0.992 -5.127 16.869 1.00 75.44 124 VAL A CA 1
ATOM 987 C C . VAL A 1 124 ? -0.272 -3.926 17.470 1.00 75.44 124 VAL A C 1
ATOM 989 O O . VAL A 1 124 ? -0.890 -2.883 17.677 1.00 75.44 124 VAL A O 1
ATOM 992 N N . VAL A 1 125 ? 1.008 -4.101 17.801 1.00 70.69 125 VAL A N 1
ATOM 993 C CA . VAL A 1 125 ? 1.880 -3.039 18.310 1.00 70.69 125 VAL A CA 1
ATOM 994 C C . VAL A 1 125 ? 2.827 -2.669 17.186 1.00 70.69 125 VAL A C 1
ATOM 996 O O . VAL A 1 125 ? 3.669 -3.482 16.814 1.00 70.69 125 VAL A O 1
ATOM 999 N N . GLU A 1 126 ? 2.679 -1.465 16.655 1.00 67.00 126 GLU A N 1
ATOM 1000 C CA . GLU A 1 126 ? 3.535 -0.963 15.585 1.00 67.00 126 GLU A CA 1
ATOM 1001 C C . GLU A 1 126 ? 4.413 0.171 16.115 1.00 67.00 126 GLU A C 1
ATOM 1003 O O . GLU A 1 126 ? 3.919 1.118 16.732 1.00 67.00 126 GLU A O 1
ATOM 1008 N N . GLY A 1 127 ? 5.724 0.045 15.898 1.00 65.88 127 GLY A N 1
ATOM 1009 C CA . GLY A 1 127 ? 6.726 1.007 16.370 1.00 65.88 127 GLY A CA 1
ATOM 1010 C C . GLY A 1 127 ? 7.011 2.151 15.391 1.00 65.88 127 GLY A C 1
ATOM 1011 O O . GLY A 1 127 ? 7.554 3.169 15.801 1.00 65.88 127 GLY A O 1
ATOM 1012 N N . GLU A 1 128 ? 6.632 2.005 14.115 1.00 69.06 128 GLU A N 1
ATOM 1013 C CA . GLU A 1 128 ? 6.948 2.958 13.029 1.00 69.06 128 GLU A CA 1
ATOM 1014 C C . GLU A 1 128 ? 5.688 3.559 12.373 1.00 69.06 128 GLU A C 1
ATOM 1016 O O . GLU A 1 128 ? 5.715 4.062 11.252 1.00 69.06 128 GLU A O 1
ATOM 1021 N N . VAL A 1 129 ? 4.548 3.524 13.067 1.00 71.62 129 VAL A N 1
ATOM 1022 C CA . VAL A 1 129 ? 3.240 3.945 12.525 1.00 71.62 129 VAL A CA 1
ATOM 1023 C C . VAL A 1 129 ? 3.195 5.342 11.922 1.00 71.62 129 VAL A C 1
ATOM 1025 O O . VAL A 1 129 ? 2.557 5.531 10.887 1.00 71.62 129 VAL A O 1
ATOM 1028 N N . GLU A 1 130 ? 3.850 6.328 12.534 1.00 77.31 130 GLU A N 1
ATOM 1029 C CA . GLU A 1 130 ? 3.763 7.712 12.060 1.00 77.31 130 GLU A CA 1
ATOM 1030 C C . GLU A 1 130 ? 4.458 7.904 10.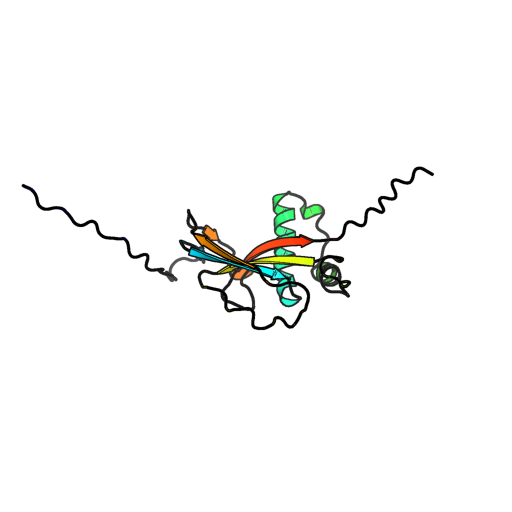706 1.00 77.31 130 GLU A C 1
ATOM 1032 O O . GLU A 1 130 ? 4.040 8.762 9.928 1.00 77.31 130 GLU A O 1
ATOM 1037 N N . GLU A 1 131 ? 5.450 7.072 10.372 1.00 84.00 131 GLU A N 1
ATOM 1038 C CA . GLU A 1 131 ? 6.114 7.107 9.064 1.00 84.00 131 GLU A CA 1
ATOM 1039 C C . GLU A 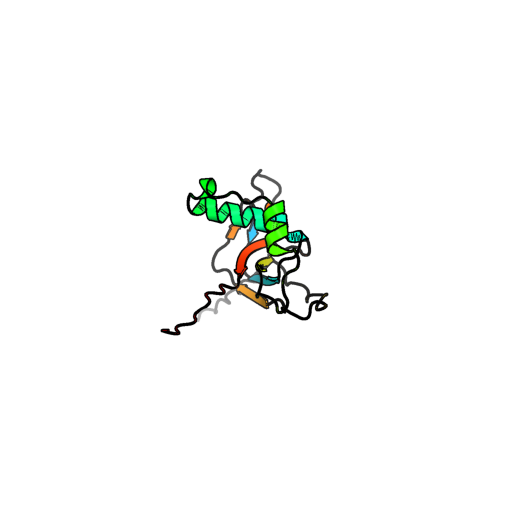1 131 ? 5.185 6.639 7.935 1.00 84.00 131 GLU A C 1
ATOM 1041 O O . GLU A 1 131 ? 5.320 7.090 6.800 1.00 84.00 131 GLU A O 1
ATOM 1046 N N . PHE A 1 132 ? 4.189 5.807 8.257 1.00 86.94 132 PHE A N 1
ATOM 1047 C CA . PHE A 1 132 ? 3.216 5.260 7.307 1.00 86.94 132 PHE A CA 1
ATOM 1048 C C . PHE A 1 132 ? 1.825 5.885 7.419 1.00 86.94 132 PHE A C 1
ATOM 1050 O O . PHE A 1 132 ? 0.847 5.342 6.889 1.00 86.94 132 PHE A O 1
ATOM 1057 N N . ARG A 1 133 ? 1.699 7.031 8.091 1.00 87.88 133 ARG A N 1
ATOM 1058 C CA . ARG A 1 133 ? 0.417 7.722 8.220 1.00 87.88 133 ARG A CA 1
ATOM 1059 C C . ARG A 1 133 ? -0.071 8.232 6.862 1.00 87.88 133 ARG A C 1
ATOM 1061 O O . ARG A 1 133 ? 0.599 8.982 6.152 1.00 87.88 133 ARG A O 1
ATOM 1068 N N . SER A 1 134 ? -1.283 7.834 6.493 1.00 84.50 134 SER A N 1
ATOM 1069 C CA . SER A 1 134 ? -1.938 8.270 5.264 1.00 84.50 134 SER A CA 1
ATOM 1070 C C . SER A 1 134 ? -2.176 9.779 5.286 1.00 84.50 134 SER A C 1
ATOM 1072 O O . SER A 1 134 ? -2.492 10.378 6.310 1.00 84.50 134 SER A O 1
ATOM 1074 N N . LYS A 1 135 ? -2.063 10.413 4.117 1.00 78.69 135 LYS A N 1
ATOM 1075 C CA . LYS A 1 135 ? -2.248 11.866 3.973 1.00 78.69 135 LYS A CA 1
ATOM 1076 C C . LYS A 1 135 ? -3.713 12.306 3.965 1.00 78.69 135 LYS A C 1
ATOM 1078 O O . LYS A 1 135 ? -3.978 13.502 4.040 1.00 78.69 135 LYS A O 1
ATOM 1083 N N . TYR A 1 136 ? -4.647 11.373 3.782 1.00 70.62 136 TYR A N 1
ATOM 1084 C CA . TYR A 1 136 ? -6.044 11.692 3.469 1.00 70.62 136 TYR A CA 1
ATOM 1085 C C . TYR A 1 136 ? -7.000 11.502 4.642 1.00 70.62 136 TYR A C 1
ATOM 1087 O O . TYR A 1 136 ? -7.951 12.266 4.775 1.00 70.62 136 TYR A O 1
ATOM 1095 N N . ASP A 1 137 ? -6.752 10.490 5.465 1.00 76.25 137 ASP A N 1
ATOM 1096 C CA . ASP A 1 137 ? -7.597 10.088 6.585 1.00 76.25 137 ASP A CA 1
ATOM 1097 C C . ASP A 1 137 ? -6.698 9.719 7.772 1.00 76.25 137 ASP A C 1
ATOM 1099 O O . ASP A 1 137 ? -5.495 9.516 7.598 1.00 76.25 137 ASP A O 1
ATOM 1103 N N . ASP A 1 138 ? -7.284 9.580 8.963 1.00 82.50 138 ASP A N 1
ATOM 1104 C CA . ASP A 1 138 ? -6.598 9.027 10.136 1.00 82.50 138 ASP A CA 1
ATOM 1105 C C . ASP A 1 138 ? -6.434 7.504 9.983 1.00 82.50 138 ASP A C 1
ATOM 1107 O O . ASP A 1 138 ? -7.146 6.684 10.569 1.00 82.50 138 ASP A O 1
ATOM 1111 N N . ALA A 1 139 ? -5.565 7.137 9.050 1.00 88.25 139 ALA A N 1
ATOM 1112 C CA . ALA A 1 139 ? -5.305 5.783 8.611 1.00 88.25 139 ALA A CA 1
ATOM 1113 C C . ALA A 1 139 ? -3.808 5.593 8.387 1.00 88.25 139 ALA A C 1
ATOM 1115 O O . ALA A 1 139 ? -3.075 6.548 8.143 1.00 88.25 139 ALA A O 1
ATOM 1116 N N . TYR A 1 140 ? -3.374 4.344 8.402 1.00 90.38 140 TYR A N 1
ATOM 1117 C CA . TYR A 1 140 ? -1.986 3.943 8.245 1.00 90.38 140 TYR A CA 1
ATOM 1118 C C . TYR A 1 140 ? -1.861 2.996 7.059 1.00 90.38 140 TYR A C 1
ATOM 1120 O O . TYR A 1 140 ? -2.746 2.171 6.825 1.00 90.38 140 TYR A O 1
ATOM 1128 N N . ILE A 1 141 ? -0.785 3.113 6.290 1.00 91.75 141 ILE A N 1
ATOM 1129 C CA . ILE A 1 141 ? -0.500 2.209 5.179 1.00 91.75 141 ILE A CA 1
ATOM 1130 C C . ILE A 1 141 ? 0.185 0.969 5.751 1.00 91.75 141 ILE A C 1
ATOM 1132 O O . ILE A 1 141 ? 1.345 1.013 6.134 1.00 91.75 141 ILE A O 1
ATOM 1136 N N . ALA A 1 142 ? -0.542 -0.144 5.786 1.00 90.25 142 ALA A N 1
ATOM 1137 C CA . ALA A 1 142 ? -0.070 -1.410 6.345 1.00 90.25 142 ALA A CA 1
ATOM 1138 C C . ALA A 1 142 ? 0.554 -2.344 5.295 1.00 90.25 142 ALA A C 1
ATOM 1140 O O . ALA A 1 142 ? 1.066 -3.409 5.628 1.00 90.25 142 ALA A O 1
ATOM 1141 N N . GLY A 1 143 ? 0.469 -2.000 4.008 1.00 92.44 143 GLY A N 1
ATOM 1142 C CA . GLY A 1 143 ? 1.071 -2.810 2.957 1.00 92.44 143 GLY A CA 1
ATOM 1143 C C . GLY A 1 143 ? 0.654 -2.410 1.553 1.00 92.44 143 GLY A C 1
ATOM 1144 O O . GLY A 1 143 ? -0.098 -1.455 1.340 1.00 92.44 143 GLY A O 1
ATOM 1145 N N . TYR A 1 144 ? 1.145 -3.172 0.578 1.00 95.12 144 TYR A N 1
ATOM 1146 C CA . TYR A 1 144 ? 0.891 -2.919 -0.832 1.00 95.12 144 TYR A CA 1
ATOM 1147 C C . TYR A 1 144 ? 0.795 -4.208 -1.656 1.00 95.12 144 TYR A C 1
ATOM 1149 O O . TYR A 1 144 ? 1.313 -5.255 -1.276 1.00 95.12 144 TYR A O 1
ATOM 1157 N N . ALA A 1 145 ? 0.168 -4.104 -2.826 1.00 93.81 145 ALA A N 1
ATOM 1158 C CA . ALA A 1 145 ? 0.228 -5.092 -3.895 1.00 93.81 145 ALA A CA 1
ATOM 1159 C C . ALA A 1 145 ? 0.662 -4.401 -5.194 1.00 93.81 145 ALA A C 1
ATOM 1161 O O . ALA A 1 145 ? 0.023 -3.441 -5.633 1.00 93.81 145 ALA A O 1
ATOM 1162 N N . LEU A 1 146 ? 1.755 -4.877 -5.796 1.00 91.56 146 LEU A N 1
ATOM 1163 C CA . LEU A 1 146 ? 2.266 -4.389 -7.076 1.00 91.56 146 LEU A CA 1
ATOM 1164 C C . LEU A 1 146 ? 1.713 -5.244 -8.220 1.00 91.56 146 LEU A C 1
ATOM 1166 O O . LEU A 1 146 ? 1.920 -6.453 -8.265 1.00 91.56 146 LEU A O 1
ATOM 1170 N N . PHE A 1 147 ? 1.068 -4.586 -9.172 1.00 88.31 147 PHE A N 1
ATOM 1171 C CA . PHE A 1 147 ? 0.588 -5.158 -10.420 1.00 88.31 147 PHE A CA 1
ATOM 1172 C C . PHE A 1 147 ? 1.476 -4.677 -11.555 1.00 88.31 147 PHE A C 1
ATOM 1174 O O . PHE A 1 147 ? 1.791 -3.494 -11.640 1.00 88.31 147 PHE A O 1
ATOM 1181 N N . TYR A 1 148 ? 1.849 -5.582 -12.445 1.00 82.69 148 TYR A N 1
ATOM 1182 C CA . TYR A 1 148 ? 2.480 -5.270 -13.718 1.00 82.69 148 TYR A CA 1
ATOM 1183 C C . TYR A 1 148 ? 1.994 -6.310 -14.723 1.00 82.69 148 TYR A C 1
ATOM 1185 O O . TYR A 1 148 ? 1.918 -7.497 -14.401 1.00 82.69 148 TYR A O 1
ATOM 1193 N N . ALA A 1 149 ? 1.631 -5.884 -15.930 1.00 71.69 149 ALA A N 1
ATOM 1194 C CA . ALA A 1 149 ? 1.284 -6.836 -16.969 1.00 71.69 149 ALA A CA 1
ATOM 1195 C C . ALA A 1 149 ? 2.551 -7.577 -17.410 1.00 71.69 149 ALA A C 1
ATOM 1197 O O . ALA A 1 149 ? 3.519 -6.977 -17.881 1.00 71.69 149 ALA A O 1
ATOM 1198 N N . CYS A 1 150 ? 2.550 -8.896 -17.247 1.00 64.25 150 CYS A N 1
ATOM 1199 C CA . CYS A 1 150 ? 3.569 -9.751 -17.827 1.00 64.25 150 CYS A CA 1
ATOM 1200 C C . CYS A 1 150 ? 3.117 -10.109 -19.245 1.00 64.25 150 CYS A C 1
ATOM 1202 O O . CYS A 1 150 ? 2.424 -11.102 -19.453 1.00 64.25 150 CYS A O 1
ATOM 1204 N N . PHE A 1 151 ? 3.458 -9.267 -20.222 1.00 60.88 151 PHE A N 1
ATOM 1205 C CA . PHE A 1 151 ? 3.262 -9.594 -21.635 1.00 60.88 151 PHE A CA 1
ATOM 1206 C C . PHE A 1 151 ? 4.345 -10.584 -22.065 1.00 60.88 151 PHE A C 1
ATOM 1208 O O . PHE A 1 151 ? 5.289 -10.243 -22.777 1.00 60.88 151 PHE A O 1
ATOM 1215 N N . ILE A 1 152 ? 4.237 -11.822 -21.591 1.00 55.62 152 ILE A N 1
ATOM 1216 C CA . ILE A 1 152 ? 4.902 -12.930 -22.260 1.00 55.62 152 ILE A CA 1
ATOM 1217 C C . ILE A 1 152 ? 4.135 -13.067 -23.570 1.00 55.62 152 ILE A C 1
ATOM 1219 O O . ILE A 1 152 ? 2.943 -13.373 -23.562 1.00 55.62 152 ILE A O 1
ATOM 1223 N N . ASN A 1 153 ? 4.775 -12.736 -24.691 1.00 52.41 153 ASN A N 1
ATOM 1224 C CA . ASN A 1 153 ? 4.254 -13.078 -26.007 1.00 52.41 153 ASN A CA 1
ATOM 1225 C C . ASN A 1 153 ? 4.282 -14.608 -26.122 1.00 52.41 153 ASN A C 1
ATOM 1227 O O . ASN A 1 153 ? 5.161 -15.171 -26.771 1.00 52.41 153 ASN A O 1
ATOM 1231 N N . ASP A 1 154 ? 3.331 -15.277 -25.475 1.00 47.97 154 ASP A N 1
ATOM 1232 C CA . ASP A 1 154 ? 2.985 -16.663 -25.736 1.00 47.97 154 ASP A CA 1
ATOM 1233 C C . ASP A 1 154 ? 2.326 -16.686 -27.113 1.00 47.97 154 ASP A C 1
ATOM 1235 O O . ASP A 1 154 ? 1.108 -16.743 -27.269 1.00 47.97 154 ASP A O 1
ATOM 1239 N N . ASN A 1 155 ? 3.158 -16.615 -28.147 1.00 48.19 155 ASN A N 1
ATOM 1240 C CA . ASN A 1 155 ? 2.845 -17.329 -29.359 1.00 48.19 155 ASN A CA 1
ATOM 1241 C C . ASN A 1 155 ? 3.417 -18.739 -29.152 1.00 48.19 155 ASN A C 1
ATOM 1243 O O . ASN A 1 155 ? 4.587 -18.955 -29.463 1.00 48.19 155 ASN A O 1
ATOM 1247 N N . PRO A 1 156 ? 2.642 -19.728 -28.658 1.00 51.75 156 PRO A N 1
ATOM 1248 C CA . PRO A 1 156 ? 3.060 -21.131 -28.680 1.00 51.75 156 PRO A CA 1
ATOM 1249 C C . PRO A 1 156 ? 3.088 -21.688 -30.117 1.00 51.75 156 PRO A C 1
ATOM 1251 O O . PRO A 1 156 ? 3.085 -22.902 -30.316 1.00 51.75 156 PRO A O 1
ATOM 1254 N N . GLY A 1 157 ? 3.070 -20.813 -31.128 1.00 46.41 157 GLY A N 1
ATOM 1255 C CA . GLY A 1 157 ? 3.226 -21.145 -32.527 1.00 46.41 157 GLY A CA 1
ATOM 1256 C C . GLY A 1 157 ? 4.600 -21.748 -32.763 1.00 46.41 157 GLY A C 1
ATOM 1257 O O . GLY A 1 157 ? 5.563 -21.038 -33.032 1.00 46.41 157 GLY A O 1
ATOM 1258 N N . PHE A 1 158 ? 4.657 -23.074 -32.690 1.00 45.91 158 PHE A N 1
ATOM 1259 C CA . PHE A 1 158 ? 5.573 -23.869 -33.486 1.00 45.91 158 PHE A CA 1
ATOM 1260 C C . PHE A 1 158 ? 5.468 -23.384 -34.942 1.00 45.91 158 PHE A C 1
ATOM 1262 O O . PHE A 1 158 ? 4.469 -23.649 -35.613 1.00 45.91 158 PHE A O 1
ATOM 1269 N N . THR A 1 159 ? 6.461 -22.620 -35.394 1.00 44.31 159 THR A N 1
ATOM 1270 C CA . THR A 1 159 ? 6.762 -22.425 -36.819 1.00 44.31 159 THR A CA 1
ATOM 1271 C C . THR A 1 159 ? 7.815 -23.424 -37.244 1.00 44.31 159 THR A C 1
ATOM 1273 O O . THR A 1 159 ? 8.807 -23.544 -36.486 1.00 44.31 159 THR A O 1
#

Secondary structure (DSSP, 8-state):
-PPP-PPPP------------SS---EEE-SEEEEEEEE--GGGHHHHHHHHHHHHHHTT-GGG----HHHHHHHHHSSPPSSTTSS-EEEEEEEESSPPPP-S---STT-PPEEEEEE-SS-EEESSGGGGB-SSSS-EEEEEEEE------------